Protein AF-C0D910-F1 (afdb_monomer)

Sequence (159 aa):
MYIKSFRQLIEENDRCLMVPCVYDCASARAVEIVGFESMMLSGGELSMAMNGIIEHDTSNFAECEWMAGRIARSSNIPLAVDIGDGWAKSPIAIYRECKRLAAIGVTAIQMEDASSYGILPEGAVLREGEGGGGCAQGYGLYLNCADQRGCGDHDGPVL

Nearest PDB structures (foldseek):
  3b8i-assembly1_C  TM=9.208E-01  e=2.967E-07  Pseudomonas aeruginosa PAO1
  6t4v-assembly1_C  TM=9.260E-01  e=1.033E-06  Pseudomonas aeruginosa PAO1
  1xg3-assembly1_B  TM=9.304E-01  e=1.343E-06  Escherichia coli
  1o5q-assembly1_B  TM=9.308E-01  e=1.992E-06  Salmonella enterica subsp. enterica serovar Typhimurium
  1oqf-assembly1_A  TM=9.346E-01  e=2.271E-06  Escherichia coli

Structure (mmCIF, N/CA/C/O backbone):
data_AF-C0D910-F1
#
_entry.id   AF-C0D910-F1
#
loop_
_atom_site.group_PDB
_atom_site.id
_atom_site.type_symbol
_atom_site.label_atom_id
_atom_site.label_alt_id
_atom_site.label_comp_id
_atom_site.label_asym_id
_atom_site.label_entity_id
_atom_site.label_seq_id
_atom_site.pdbx_PDB_ins_code
_atom_site.Cartn_x
_atom_site.Cartn_y
_atom_site.Cartn_z
_atom_site.occupancy
_atom_site.B_iso_or_equiv
_atom_site.auth_seq_id
_atom_site.auth_comp_id
_atom_site.auth_asym_id
_atom_site.auth_atom_id
_atom_site.pdbx_PDB_model_num
ATOM 1 N N . MET A 1 1 ? -14.802 12.988 5.550 1.00 55.03 1 MET A N 1
ATOM 2 C CA . MET A 1 1 ? -14.814 11.697 6.268 1.00 55.03 1 MET A CA 1
ATOM 3 C C . MET A 1 1 ? -13.383 11.426 6.695 1.00 55.03 1 MET A C 1
ATOM 5 O O . MET A 1 1 ? -12.496 11.650 5.883 1.00 55.03 1 MET A O 1
ATOM 9 N N . TYR A 1 2 ? -13.156 11.103 7.967 1.00 71.00 2 TYR A N 1
ATOM 10 C CA . TYR A 1 2 ? -11.815 10.916 8.524 1.00 71.00 2 TYR A CA 1
ATOM 11 C C . TYR A 1 2 ? -11.384 9.461 8.325 1.00 71.00 2 TYR A C 1
ATOM 13 O O . TYR A 1 2 ? -12.057 8.564 8.828 1.00 71.00 2 TYR A O 1
ATOM 21 N N . ILE A 1 3 ? -10.309 9.237 7.569 1.00 80.44 3 ILE A N 1
ATOM 22 C CA . ILE A 1 3 ? -9.695 7.914 7.412 1.00 80.44 3 ILE A CA 1
ATOM 23 C C . ILE A 1 3 ? -8.632 7.797 8.505 1.00 80.44 3 ILE A C 1
ATOM 25 O O . ILE A 1 3 ? -7.762 8.663 8.603 1.00 80.44 3 ILE A O 1
ATOM 29 N N . LYS A 1 4 ? -8.720 6.757 9.342 1.00 84.44 4 LYS A N 1
ATOM 30 C CA . LYS A 1 4 ? -7.699 6.484 10.364 1.00 84.44 4 LYS A CA 1
ATOM 31 C C . LYS A 1 4 ? -6.354 6.183 9.697 1.00 84.44 4 LYS A C 1
ATOM 33 O O . LYS A 1 4 ? -6.303 5.670 8.591 1.00 84.44 4 LYS A O 1
ATOM 38 N N . SER A 1 5 ? -5.246 6.468 10.358 1.00 85.69 5 SER A N 1
ATOM 39 C CA . SER A 1 5 ? -3.939 5.972 9.902 1.00 85.69 5 SER A CA 1
ATOM 40 C C . SER A 1 5 ? -3.720 4.516 10.329 1.00 85.69 5 SER A C 1
ATOM 42 O O . SER A 1 5 ? -4.302 4.066 11.316 1.00 85.69 5 SER A O 1
ATOM 44 N N . PHE A 1 6 ? -2.825 3.792 9.646 1.00 86.31 6 PHE A N 1
ATOM 45 C CA . PHE A 1 6 ? -2.380 2.467 10.107 1.00 86.31 6 PHE A CA 1
ATOM 46 C C . PHE A 1 6 ? -1.787 2.524 11.518 1.00 86.31 6 PHE A C 1
ATOM 48 O O . PHE A 1 6 ? -2.070 1.650 12.328 1.00 86.31 6 PHE A O 1
ATOM 55 N N . ARG A 1 7 ? -1.031 3.583 11.844 1.00 85.69 7 ARG A N 1
ATOM 56 C CA . ARG A 1 7 ? -0.510 3.818 13.200 1.00 85.69 7 ARG A CA 1
ATOM 57 C C . ARG A 1 7 ? -1.626 3.824 14.243 1.00 85.69 7 ARG A C 1
ATOM 59 O O . ARG A 1 7 ? -1.531 3.097 15.220 1.00 85.69 7 ARG A O 1
ATOM 66 N N . GLN A 1 8 ? -2.688 4.595 14.010 1.00 87.06 8 GLN A N 1
ATOM 67 C CA . GLN A 1 8 ? -3.836 4.635 14.920 1.00 87.06 8 GLN A CA 1
ATOM 68 C C . GLN A 1 8 ? -4.520 3.277 15.029 1.00 87.06 8 GLN A C 1
ATOM 70 O O . GLN A 1 8 ? -4.847 2.857 16.129 1.00 87.06 8 GLN A O 1
ATOM 75 N N . LEU A 1 9 ? -4.700 2.566 13.912 1.00 88.62 9 LEU A N 1
ATOM 76 C CA . LEU A 1 9 ? -5.271 1.220 13.950 1.00 88.62 9 LEU A CA 1
ATOM 77 C C . LEU A 1 9 ? -4.422 0.264 14.794 1.00 88.62 9 LEU A C 1
ATOM 79 O O . LEU A 1 9 ? -4.986 -0.521 15.543 1.00 88.62 9 LEU A O 1
ATOM 83 N N . ILE A 1 10 ? -3.094 0.338 14.701 1.00 88.06 10 ILE A N 1
ATOM 84 C CA . ILE A 1 10 ? -2.179 -0.494 15.492 1.00 88.06 10 ILE A CA 1
ATOM 85 C C . ILE A 1 10 ? -2.220 -0.104 16.975 1.00 88.06 10 ILE A C 1
ATOM 87 O O . ILE A 1 10 ? -2.254 -0.977 17.830 1.00 88.06 10 ILE A O 1
ATOM 91 N N . GLU A 1 11 ? -2.227 1.192 17.287 1.00 89.25 11 GLU A N 1
ATOM 92 C CA . GLU A 1 11 ? -2.235 1.694 18.667 1.00 89.25 11 GLU A CA 1
ATOM 93 C C . GLU A 1 11 ? -3.577 1.455 19.383 1.00 89.25 11 GLU A C 1
ATOM 95 O O . GLU A 1 11 ? -3.597 1.255 20.594 1.00 89.25 11 GLU A O 1
ATOM 100 N N . GLU A 1 12 ? -4.697 1.470 18.655 1.00 90.31 12 GLU A N 1
ATOM 101 C CA . GLU A 1 12 ? -6.046 1.260 19.202 1.00 90.31 12 GLU A CA 1
ATOM 102 C C . GLU A 1 12 ? -6.446 -0.222 19.310 1.00 90.31 12 GLU A C 1
ATOM 104 O O . GLU A 1 12 ? -7.443 -0.536 19.963 1.00 90.31 12 GLU A O 1
ATOM 109 N N . ASN A 1 13 ? -5.717 -1.132 18.655 1.00 84.94 13 ASN A N 1
ATOM 110 C CA . ASN A 1 13 ? -6.022 -2.561 18.661 1.00 84.94 13 ASN A CA 1
ATOM 111 C C . ASN A 1 13 ? -5.020 -3.352 19.509 1.00 84.94 13 ASN A C 1
ATOM 113 O O . ASN A 1 13 ? -3.842 -3.448 19.186 1.00 84.94 13 ASN A O 1
ATOM 117 N N . ASP A 1 14 ? -5.532 -4.088 20.496 1.00 87.88 14 ASP A N 1
ATOM 118 C CA . ASP A 1 14 ? -4.740 -5.026 21.312 1.00 87.88 14 ASP A CA 1
ATOM 119 C C . ASP A 1 14 ? -4.468 -6.370 20.598 1.00 87.88 14 ASP A C 1
ATOM 121 O O . ASP A 1 14 ? -3.984 -7.337 21.192 1.00 87.88 14 ASP A O 1
ATOM 125 N N . ARG A 1 15 ? -4.844 -6.469 19.318 1.00 88.31 15 ARG A N 1
ATOM 126 C CA . ARG A 1 15 ? -4.804 -7.684 18.496 1.00 88.31 15 ARG A CA 1
ATOM 127 C C . ARG A 1 15 ? -4.109 -7.417 17.168 1.00 88.31 15 ARG A C 1
ATOM 129 O O . ARG A 1 15 ? -4.013 -6.278 16.725 1.00 88.31 15 ARG A O 1
ATOM 136 N N . CYS A 1 16 ? -3.697 -8.491 16.498 1.00 87.06 16 CYS A N 1
ATOM 137 C CA . CYS A 1 16 ? -3.169 -8.403 15.140 1.00 87.06 16 CYS A CA 1
ATOM 138 C C . CYS A 1 16 ? -4.189 -7.728 14.205 1.00 87.06 16 CYS A C 1
ATOM 140 O O . CYS A 1 16 ? -5.353 -8.142 14.146 1.00 87.06 16 CYS A O 1
ATOM 142 N N . LEU A 1 17 ? -3.744 -6.697 13.482 1.00 88.81 17 LEU A N 1
ATOM 143 C CA . LEU A 1 17 ? -4.538 -6.021 12.464 1.00 88.81 17 LEU A CA 1
ATOM 144 C C . LEU A 1 17 ? -4.536 -6.868 11.189 1.00 88.81 17 LEU A C 1
ATOM 146 O O . LEU A 1 17 ? -3.487 -7.135 10.607 1.00 88.81 17 LEU A O 1
ATOM 150 N N . MET A 1 18 ? -5.722 -7.274 10.745 1.00 92.69 18 MET A N 1
ATOM 151 C CA . MET A 1 18 ? -5.877 -8.019 9.497 1.00 92.69 18 MET A CA 1
ATOM 152 C C . MET A 1 18 ? -5.956 -7.039 8.327 1.00 92.69 18 MET A C 1
ATOM 154 O O . MET A 1 18 ? -6.807 -6.146 8.326 1.00 92.69 18 MET A O 1
ATOM 158 N N . VAL A 1 19 ? -5.094 -7.238 7.329 1.00 94.00 19 VAL A N 1
ATOM 159 C CA . VAL A 1 19 ? -4.969 -6.375 6.147 1.00 94.00 19 VAL A CA 1
ATOM 160 C C . VAL A 1 19 ? -5.134 -7.235 4.886 1.00 94.00 19 VAL A C 1
ATOM 162 O O . VAL A 1 19 ? -4.149 -7.766 4.376 1.00 94.00 19 VAL A O 1
ATOM 165 N N . PRO A 1 20 ? -6.366 -7.466 4.400 1.00 96.25 20 PRO A N 1
ATOM 166 C CA . PRO A 1 20 ? -6.584 -8.288 3.214 1.00 96.25 20 PRO A CA 1
ATOM 167 C C . PRO A 1 20 ? -5.979 -7.658 1.956 1.00 96.25 20 PRO A C 1
ATOM 169 O O . PRO A 1 20 ? -6.065 -6.439 1.765 1.00 96.25 20 PRO A O 1
ATOM 172 N N . CYS A 1 21 ? -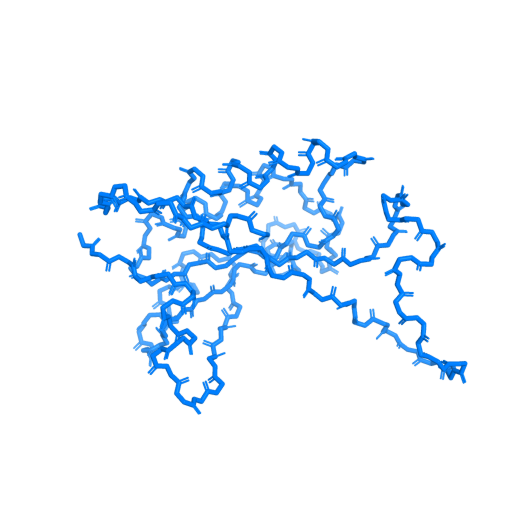5.425 -8.506 1.089 1.00 95.56 21 CYS A N 1
ATOM 173 C CA . CYS A 1 21 ? -4.960 -8.106 -0.233 1.00 95.56 21 CYS A CA 1
ATOM 174 C C . CYS A 1 21 ? -6.139 -7.820 -1.175 1.00 95.56 21 CYS A C 1
ATOM 176 O O . CYS A 1 21 ? -7.166 -8.505 -1.145 1.00 95.56 21 CYS A O 1
ATOM 178 N N . VAL A 1 22 ? -5.990 -6.771 -1.978 1.00 97.25 22 VAL A N 1
ATOM 179 C CA . VAL A 1 22 ? -6.927 -6.331 -3.012 1.00 97.25 22 VAL A CA 1
ATOM 180 C C . VAL A 1 22 ? -6.150 -5.982 -4.278 1.00 97.25 22 VAL A C 1
ATOM 182 O O . VAL A 1 22 ? -4.970 -5.639 -4.217 1.00 97.25 22 VAL A O 1
ATOM 185 N N . TYR A 1 23 ? -6.824 -6.003 -5.424 1.00 94.81 23 TYR A N 1
ATOM 186 C CA . TYR A 1 23 ? -6.214 -5.710 -6.729 1.00 94.81 23 TYR A CA 1
ATOM 187 C C . TYR A 1 23 ? -7.029 -4.728 -7.580 1.00 94.81 23 TYR A C 1
ATOM 189 O O . TYR A 1 23 ? -6.556 -4.264 -8.615 1.00 94.81 23 TYR A O 1
ATOM 197 N N . ASP A 1 24 ? -8.246 -4.379 -7.156 1.00 96.56 24 ASP A N 1
ATOM 198 C CA . ASP A 1 24 ? -9.117 -3.416 -7.829 1.00 96.56 24 ASP A CA 1
ATOM 199 C C . ASP A 1 24 ? -10.145 -2.779 -6.868 1.00 96.56 24 ASP A C 1
ATOM 201 O O . ASP A 1 24 ? -10.213 -3.081 -5.675 1.00 96.56 24 ASP A O 1
ATOM 205 N N . CYS A 1 25 ? -10.989 -1.879 -7.381 1.00 97.75 25 CYS A N 1
ATOM 206 C CA . CYS A 1 25 ? -12.047 -1.257 -6.578 1.00 97.75 25 CYS A CA 1
ATOM 207 C C . CYS A 1 25 ? -13.136 -2.248 -6.123 1.00 97.75 25 CYS A C 1
ATOM 209 O O . CYS A 1 25 ? -13.803 -1.990 -5.121 1.00 97.75 25 CYS A O 1
ATOM 211 N N . ALA A 1 26 ? -13.363 -3.347 -6.850 1.00 97.56 26 ALA A N 1
ATOM 212 C CA . ALA A 1 26 ? -14.406 -4.314 -6.512 1.00 97.56 26 ALA A CA 1
ATOM 213 C C . ALA A 1 26 ? -13.994 -5.180 -5.312 1.00 97.56 26 ALA A C 1
ATOM 215 O O . ALA A 1 26 ? -14.763 -5.324 -4.361 1.00 97.56 26 ALA A O 1
ATOM 216 N N . SER A 1 27 ? -12.763 -5.687 -5.324 1.00 97.62 27 SER A N 1
ATOM 217 C CA . SER A 1 27 ? -12.126 -6.385 -4.204 1.00 97.62 27 SER A CA 1
ATOM 218 C C . SER A 1 27 ? -11.993 -5.471 -2.983 1.00 97.62 27 SER A C 1
ATOM 220 O O . SER A 1 27 ? -12.399 -5.865 -1.890 1.00 97.62 27 SER A O 1
ATOM 222 N N . ALA A 1 28 ? -11.580 -4.211 -3.166 1.00 97.81 28 ALA A N 1
ATOM 223 C CA . ALA A 1 28 ? -11.595 -3.206 -2.097 1.00 97.81 28 ALA A CA 1
ATOM 224 C C . ALA A 1 28 ? -12.986 -3.037 -1.469 1.00 97.81 28 ALA A C 1
ATOM 226 O O . ALA A 1 28 ? -13.134 -3.029 -0.245 1.00 97.81 28 ALA A O 1
ATOM 227 N N . ARG A 1 29 ? -14.032 -2.968 -2.299 1.00 97.81 29 ARG A N 1
ATOM 228 C CA . ARG A 1 29 ? -15.407 -2.861 -1.809 1.00 97.81 29 ARG A CA 1
ATOM 229 C C . ARG A 1 29 ? -15.856 -4.113 -1.056 1.00 97.81 29 ARG A C 1
ATOM 231 O O . ARG A 1 29 ? -16.581 -3.997 -0.071 1.00 97.81 29 ARG A O 1
ATOM 238 N N . ALA A 1 30 ? -15.440 -5.298 -1.497 1.00 97.88 30 ALA A N 1
ATOM 239 C CA . ALA A 1 30 ? -15.728 -6.541 -0.791 1.00 97.88 30 ALA A CA 1
ATOM 240 C C . ALA A 1 30 ? -15.107 -6.540 0.616 1.00 97.88 30 ALA A C 1
ATOM 242 O O . ALA A 1 30 ? -15.789 -6.889 1.579 1.00 97.88 30 ALA A O 1
ATOM 243 N N . VAL A 1 31 ? -13.864 -6.068 0.751 1.00 97.81 31 VAL A N 1
ATOM 244 C CA . VAL A 1 31 ? -13.173 -5.927 2.043 1.00 97.81 31 VAL A CA 1
ATOM 245 C C . VAL A 1 31 ? -13.925 -4.982 2.988 1.00 97.81 31 VAL A C 1
ATOM 247 O O . VAL A 1 31 ? -14.158 -5.333 4.146 1.00 97.81 31 VAL A O 1
ATOM 250 N N . GLU A 1 32 ? -14.393 -3.832 2.491 1.00 96.44 32 GLU A N 1
ATOM 251 C CA . GLU A 1 32 ? -15.229 -2.918 3.285 1.00 96.44 32 GLU A CA 1
ATOM 252 C C . GLU A 1 32 ? -16.548 -3.569 3.736 1.00 96.44 32 GLU A C 1
ATOM 254 O O . GLU A 1 32 ? -16.963 -3.393 4.879 1.00 96.44 32 GLU A O 1
ATOM 259 N N . ILE A 1 33 ? -17.220 -4.324 2.856 1.00 97.25 33 ILE A N 1
ATOM 260 C CA . ILE A 1 33 ? -18.504 -4.981 3.163 1.00 97.25 33 ILE A CA 1
ATOM 261 C C . ILE A 1 33 ? -18.345 -6.037 4.261 1.00 97.25 33 ILE A C 1
ATOM 263 O O . ILE A 1 33 ? -19.228 -6.177 5.106 1.00 97.25 33 ILE A O 1
ATOM 267 N N . VAL A 1 34 ? -17.229 -6.769 4.259 1.00 97.25 34 VAL A N 1
ATOM 268 C CA . VAL A 1 34 ? -16.919 -7.756 5.305 1.00 97.25 34 VAL A CA 1
ATOM 269 C C . VAL A 1 34 ? -16.608 -7.078 6.648 1.00 97.25 34 VAL A C 1
ATOM 271 O O . VAL A 1 34 ? -16.754 -7.705 7.695 1.00 97.25 34 VAL A O 1
ATOM 274 N N . GLY A 1 35 ? -16.257 -5.789 6.638 1.00 95.62 35 GLY A N 1
ATOM 275 C CA . GLY A 1 35 ? -16.013 -4.998 7.844 1.00 95.62 35 GLY A CA 1
ATOM 276 C C . GLY A 1 35 ? -14.558 -5.008 8.306 1.00 95.62 35 GLY A C 1
ATOM 277 O O . GLY A 1 35 ? -14.299 -4.821 9.493 1.00 95.62 35 GLY A O 1
ATOM 278 N N . PHE A 1 36 ? -13.607 -5.236 7.397 1.00 95.69 36 PHE A N 1
ATOM 279 C CA . PHE A 1 36 ? -12.193 -5.041 7.709 1.00 95.69 36 PHE A CA 1
ATOM 280 C C . PHE A 1 36 ? -11.869 -3.558 7.901 1.00 95.69 36 PHE A C 1
ATOM 282 O O . PHE A 1 36 ? -12.474 -2.677 7.292 1.00 95.69 36 PHE A O 1
ATOM 289 N N . GLU A 1 37 ? -10.878 -3.292 8.747 1.00 94.44 37 GLU A N 1
ATOM 290 C CA . GLU A 1 37 ? -10.495 -1.934 9.139 1.00 94.44 37 GLU A CA 1
ATOM 291 C C . GLU A 1 37 ? -9.411 -1.337 8.239 1.00 94.44 37 GLU A C 1
ATOM 293 O O . GLU A 1 37 ? -9.159 -0.140 8.317 1.00 94.44 37 GLU A O 1
ATOM 298 N N . SER A 1 38 ? -8.771 -2.152 7.396 1.00 94.44 38 SER A N 1
ATOM 299 C CA . SER A 1 38 ? -7.725 -1.745 6.453 1.00 94.44 38 SER A CA 1
ATOM 300 C C . SER A 1 38 ? -7.598 -2.744 5.300 1.00 94.44 38 SER A C 1
ATOM 302 O O . SER A 1 38 ? -8.178 -3.829 5.356 1.00 94.44 38 SER A O 1
ATOM 304 N N . MET A 1 39 ? -6.854 -2.378 4.256 1.00 96.88 39 MET A N 1
ATOM 305 C CA . MET A 1 39 ? -6.580 -3.230 3.094 1.00 96.88 39 MET A CA 1
ATOM 306 C C . MET A 1 39 ? -5.192 -2.947 2.511 1.00 96.88 39 MET A C 1
ATOM 308 O O . MET A 1 39 ? -4.603 -1.901 2.791 1.00 96.88 39 MET A O 1
ATOM 312 N N . MET A 1 40 ? -4.692 -3.845 1.663 1.00 96.06 40 MET A N 1
ATOM 313 C CA . MET A 1 40 ? -3.421 -3.682 0.956 1.00 96.06 40 MET A CA 1
ATOM 314 C C . MET A 1 40 ? -3.587 -3.963 -0.534 1.00 96.06 40 MET A C 1
ATOM 316 O O . MET A 1 40 ? -4.117 -5.003 -0.903 1.00 96.06 40 MET A O 1
ATOM 320 N N . LEU A 1 41 ? -3.113 -3.067 -1.398 1.00 96.00 41 LEU A N 1
ATOM 321 C CA . LEU A 1 41 ? -2.954 -3.374 -2.818 1.00 96.00 41 LEU A CA 1
ATOM 322 C C . LEU A 1 41 ? -1.783 -4.349 -2.979 1.00 96.00 41 LEU A C 1
ATOM 324 O O . LEU A 1 41 ? -0.665 -3.986 -2.622 1.00 96.00 41 LEU A O 1
ATOM 328 N N . SER A 1 42 ? -2.038 -5.548 -3.504 1.00 92.75 42 SER A N 1
ATOM 329 C CA . SER A 1 42 ? -0.999 -6.558 -3.756 1.00 92.75 42 SER A CA 1
ATOM 330 C C . SER A 1 42 ? -0.328 -6.346 -5.112 1.00 92.75 42 SER A C 1
ATOM 332 O O . SER A 1 42 ? -1.020 -6.234 -6.126 1.00 92.75 42 SER A O 1
ATOM 334 N N . GLY A 1 43 ? 1.010 -6.366 -5.155 1.00 86.88 43 GLY A N 1
ATOM 335 C CA . GLY A 1 43 ? 1.765 -6.269 -6.409 1.00 86.88 43 GLY A CA 1
ATOM 336 C C . GLY A 1 43 ? 1.546 -7.481 -7.323 1.00 86.88 43 GLY A C 1
ATOM 337 O O . GLY A 1 43 ? 1.289 -7.334 -8.521 1.00 86.88 43 GLY A O 1
ATOM 338 N N . GLY A 1 44 ? 1.560 -8.689 -6.751 1.00 86.06 44 GLY A N 1
ATOM 339 C CA . GLY A 1 44 ? 1.334 -9.936 -7.491 1.00 86.06 44 GLY A CA 1
ATOM 340 C C . GLY A 1 44 ? -0.087 -10.067 -8.050 1.00 86.06 44 GLY A C 1
ATOM 341 O O . GLY A 1 44 ? -0.262 -10.414 -9.220 1.00 86.06 44 GLY A O 1
ATOM 342 N N . GLU A 1 45 ? -1.113 -9.752 -7.253 1.00 91.12 45 GLU A N 1
ATOM 343 C CA . GLU A 1 45 ? -2.505 -9.793 -7.726 1.00 91.12 45 GLU A CA 1
ATOM 344 C C . GLU A 1 45 ? -2.795 -8.684 -8.743 1.00 91.12 45 GLU A C 1
ATOM 346 O O . GLU A 1 45 ? -3.524 -8.921 -9.707 1.00 91.12 45 GLU A O 1
ATOM 351 N N . LEU A 1 46 ? -2.196 -7.498 -8.573 1.00 90.81 46 LEU A N 1
ATOM 352 C CA . LEU A 1 46 ? -2.267 -6.422 -9.560 1.00 90.81 46 LEU A CA 1
ATOM 353 C C . LEU A 1 46 ? -1.682 -6.873 -10.901 1.00 90.81 46 LEU A C 1
ATOM 355 O O . LEU A 1 46 ? -2.329 -6.686 -11.932 1.00 90.81 46 LEU A O 1
ATOM 359 N N . SER A 1 47 ? -0.503 -7.503 -10.890 1.00 88.38 47 SER A N 1
ATOM 360 C CA . SER A 1 47 ? 0.112 -8.038 -12.108 1.00 88.38 47 SER A CA 1
ATOM 361 C C . SER A 1 47 ? -0.781 -9.082 -12.776 1.00 88.38 47 SER A C 1
ATOM 363 O O . SER A 1 47 ? -1.044 -9.021 -13.979 1.00 88.38 47 SER A O 1
ATOM 365 N N . MET A 1 48 ? -1.360 -9.986 -11.987 1.00 89.56 48 MET A N 1
ATOM 366 C CA . MET A 1 48 ? -2.272 -10.996 -12.510 1.00 89.56 48 MET A CA 1
ATOM 367 C C . MET A 1 48 ? -3.530 -10.365 -13.121 1.00 89.56 48 MET A C 1
ATOM 369 O O . MET A 1 48 ? -3.961 -10.776 -14.198 1.00 89.56 48 MET A O 1
ATOM 373 N N . ALA A 1 49 ? -4.103 -9.351 -12.472 1.00 90.69 49 ALA A N 1
ATOM 374 C CA . ALA A 1 49 ? -5.309 -8.672 -12.934 1.00 90.69 49 ALA A CA 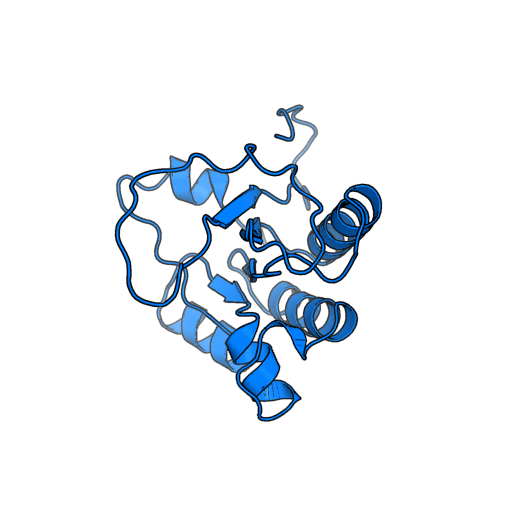1
ATOM 375 C C . ALA A 1 49 ? -5.076 -7.816 -14.191 1.00 90.69 49 ALA A C 1
ATOM 377 O O . ALA A 1 49 ? -5.945 -7.758 -15.061 1.00 90.69 49 ALA A O 1
ATOM 378 N N . MET A 1 50 ? -3.922 -7.153 -14.291 1.00 89.62 50 MET A N 1
ATOM 379 C CA . MET A 1 50 ? -3.601 -6.233 -15.388 1.00 89.62 50 MET A CA 1
ATOM 380 C C . MET A 1 50 ? -2.967 -6.945 -16.587 1.00 89.62 50 MET A C 1
ATOM 382 O O . MET A 1 50 ? -3.302 -6.641 -17.732 1.00 89.62 50 MET A O 1
ATOM 386 N N . ASN A 1 51 ? -2.078 -7.903 -16.322 1.00 87.56 51 ASN A N 1
ATOM 387 C CA . ASN A 1 51 ? -1.171 -8.490 -17.308 1.00 87.56 51 ASN A CA 1
ATOM 388 C C . ASN A 1 51 ? -1.370 -10.005 -17.496 1.00 87.56 51 ASN A C 1
ATOM 390 O O . ASN A 1 51 ? -0.804 -10.587 -18.420 1.00 87.56 51 ASN A O 1
ATOM 394 N N . GLY A 1 52 ? -2.182 -10.657 -16.655 1.00 87.56 52 GLY A N 1
ATOM 395 C CA . GLY A 1 52 ? -2.452 -12.097 -16.746 1.00 87.56 52 GLY A CA 1
ATOM 396 C C . GLY A 1 52 ? -1.289 -12.985 -16.293 1.00 87.56 5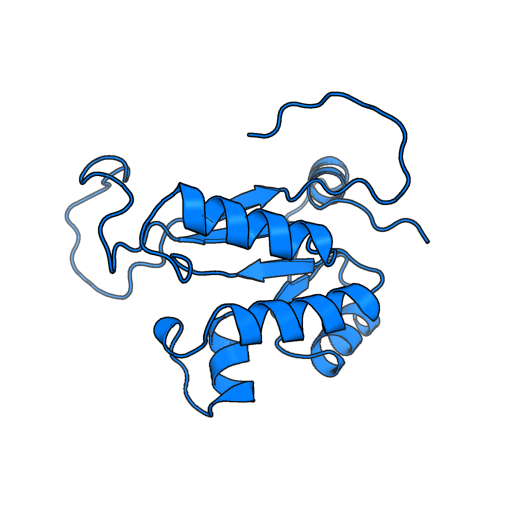2 GLY A C 1
ATOM 397 O O . GLY A 1 52 ? -1.273 -14.173 -16.612 1.00 87.56 52 GLY A O 1
ATOM 398 N N . ILE A 1 53 ? -0.318 -12.420 -15.574 1.00 83.88 53 ILE A N 1
ATOM 399 C CA . ILE A 1 53 ? 0.897 -13.096 -15.109 1.00 83.88 53 ILE A CA 1
ATOM 400 C C . ILE A 1 53 ? 1.107 -12.825 -13.621 1.00 83.88 53 ILE A C 1
ATOM 402 O O . ILE A 1 53 ? 0.815 -11.739 -13.136 1.00 83.88 53 ILE A O 1
ATOM 406 N N . ILE A 1 54 ? 1.584 -13.825 -12.885 1.00 72.44 54 ILE A N 1
ATOM 407 C CA . ILE A 1 54 ? 1.856 -13.702 -11.448 1.00 72.44 54 ILE A CA 1
ATOM 408 C C . ILE A 1 54 ? 3.352 -13.454 -11.299 1.00 72.44 54 ILE A C 1
ATOM 410 O O . ILE A 1 54 ? 4.110 -14.383 -11.058 1.00 72.44 54 ILE A O 1
ATOM 414 N N . GLU A 1 55 ? 3.776 -12.213 -11.523 1.00 65.75 55 GLU A N 1
ATOM 415 C CA . GLU A 1 55 ? 5.176 -11.802 -11.386 1.00 65.75 55 GLU A CA 1
ATOM 416 C C . GLU A 1 55 ? 5.228 -10.349 -10.903 1.00 65.75 55 GLU A C 1
ATOM 418 O O . GLU A 1 55 ? 4.682 -9.459 -11.564 1.00 65.75 55 GLU A O 1
ATOM 423 N N . HIS A 1 56 ? 5.870 -10.105 -9.758 1.00 58.28 56 HIS A N 1
ATOM 424 C CA . HIS A 1 56 ? 5.963 -8.777 -9.133 1.00 58.28 56 HIS A CA 1
ATOM 425 C C . HIS A 1 56 ? 6.670 -7.763 -10.058 1.00 58.28 56 HIS A C 1
ATOM 427 O O . HIS A 1 56 ? 6.143 -6.684 -10.329 1.00 58.28 56 HIS A O 1
ATOM 433 N N . ASP A 1 57 ? 7.740 -8.205 -10.721 1.00 61.75 57 ASP A N 1
ATOM 434 C CA . ASP A 1 57 ? 8.609 -7.398 -11.596 1.00 61.75 57 ASP A CA 1
ATOM 435 C C . ASP A 1 57 ? 7.995 -6.998 -12.949 1.00 61.75 57 ASP A C 1
ATOM 437 O O . ASP A 1 57 ? 8.638 -6.337 -13.770 1.00 61.75 57 ASP A O 1
ATOM 441 N N . THR A 1 58 ? 6.774 -7.443 -13.244 1.00 66.31 58 THR A N 1
ATOM 442 C CA . THR A 1 58 ? 6.169 -7.234 -14.571 1.00 66.31 58 THR A CA 1
ATOM 443 C C . THR A 1 58 ? 5.202 -6.063 -14.624 1.00 66.31 58 THR A C 1
ATOM 445 O O . THR A 1 58 ? 4.987 -5.509 -15.704 1.00 66.31 58 THR A O 1
ATOM 448 N N . SER A 1 59 ? 4.668 -5.645 -13.476 1.00 75.94 59 SER A N 1
ATOM 449 C CA . SER A 1 59 ? 3.930 -4.386 -13.381 1.00 75.94 59 SER A CA 1
ATOM 450 C C . SER A 1 59 ? 4.906 -3.215 -13.320 1.00 75.94 59 SER A C 1
ATOM 452 O O . SER A 1 59 ? 6.024 -3.360 -12.833 1.00 75.94 59 SER A O 1
ATOM 454 N N . ASN A 1 60 ? 4.495 -2.031 -13.771 1.00 86.88 60 ASN A N 1
ATOM 455 C CA . ASN A 1 60 ? 5.275 -0.801 -13.607 1.00 86.88 60 ASN A CA 1
ATOM 456 C C . ASN A 1 60 ? 4.657 0.147 -12.564 1.00 86.88 60 ASN A C 1
ATOM 458 O O . ASN A 1 60 ? 3.465 0.075 -12.256 1.00 86.88 60 ASN A O 1
ATOM 462 N N . PHE A 1 61 ? 5.451 1.104 -12.067 1.00 91.50 61 PHE A N 1
ATOM 463 C CA . PHE A 1 61 ? 4.993 2.074 -11.065 1.00 91.50 61 PHE A CA 1
ATOM 464 C C . PHE A 1 61 ? 3.713 2.818 -11.475 1.00 91.50 61 PHE A C 1
ATOM 466 O O . PHE A 1 61 ? 2.877 3.110 -10.625 1.00 91.50 61 PHE A O 1
ATOM 473 N N . ALA A 1 62 ? 3.531 3.141 -12.761 1.00 92.75 62 ALA A N 1
ATOM 474 C CA . ALA A 1 62 ? 2.353 3.881 -13.206 1.00 92.75 62 ALA A CA 1
ATOM 475 C C . ALA A 1 62 ? 1.068 3.044 -13.110 1.00 92.75 62 ALA A C 1
ATOM 477 O O . ALA A 1 62 ? 0.014 3.601 -12.816 1.00 92.75 62 ALA A O 1
ATOM 478 N N . GLU A 1 63 ? 1.140 1.727 -13.307 1.00 93.12 63 GLU A N 1
ATOM 479 C CA . GLU A 1 63 ? 0.003 0.816 -13.114 1.00 93.12 63 GLU A CA 1
ATOM 480 C C . GLU A 1 63 ? -0.389 0.738 -11.639 1.00 93.12 63 GLU A C 1
ATOM 482 O O . GLU A 1 63 ? -1.567 0.890 -11.300 1.00 93.12 63 GLU A O 1
ATOM 487 N N . CYS A 1 64 ? 0.607 0.598 -10.761 1.00 94.06 64 CYS A N 1
ATOM 488 C CA . CYS A 1 64 ? 0.408 0.628 -9.317 1.00 94.06 64 CYS A CA 1
ATOM 489 C C . CYS A 1 64 ? -0.186 1.966 -8.858 1.00 94.06 64 CYS A C 1
ATOM 491 O O . CYS A 1 64 ? -1.234 1.991 -8.214 1.00 94.06 64 CYS A O 1
ATOM 493 N N . GLU A 1 65 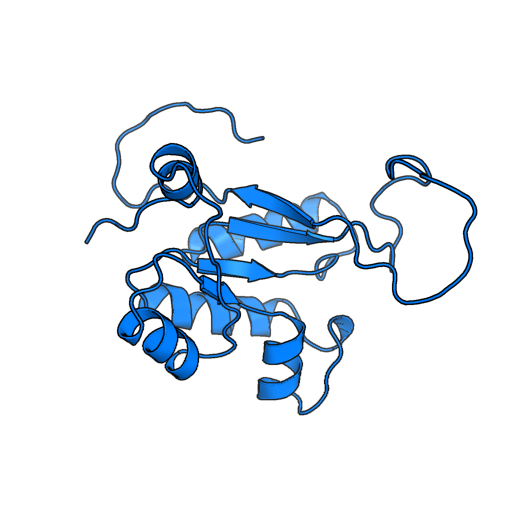? 0.420 3.093 -9.242 1.00 95.88 65 GLU A N 1
ATOM 494 C CA . GLU A 1 65 ? -0.065 4.437 -8.909 1.00 95.88 65 GLU A CA 1
ATOM 495 C C . GLU A 1 65 ? -1.505 4.652 -9.397 1.00 95.88 65 GLU A C 1
ATOM 497 O O . GLU A 1 65 ? -2.353 5.201 -8.685 1.00 95.88 65 GLU A O 1
ATOM 502 N N . TRP A 1 66 ? -1.806 4.190 -10.610 1.00 96.25 66 TRP A N 1
ATOM 503 C CA . TRP A 1 66 ? -3.131 4.319 -11.194 1.00 96.25 66 TRP A CA 1
ATOM 504 C C . TRP A 1 66 ? -4.183 3.523 -10.419 1.00 96.25 66 TRP A C 1
ATOM 506 O O . TRP A 1 66 ? -5.251 4.070 -10.110 1.00 96.25 66 TRP A O 1
ATOM 516 N N . MET A 1 67 ? -3.891 2.264 -10.074 1.00 97.19 67 MET A N 1
ATOM 517 C CA . MET A 1 67 ? -4.824 1.414 -9.337 1.00 97.19 67 MET A CA 1
ATOM 518 C C . MET A 1 67 ? -4.976 1.873 -7.885 1.00 97.19 67 MET A C 1
ATOM 520 O O . MET A 1 67 ? -6.100 2.103 -7.428 1.00 97.19 67 MET A O 1
ATOM 524 N N . ALA A 1 68 ? -3.860 2.106 -7.189 1.00 96.88 68 ALA A N 1
ATOM 525 C CA . ALA A 1 68 ? -3.842 2.593 -5.813 1.00 96.88 68 ALA A CA 1
ATOM 526 C C . ALA A 1 68 ? -4.647 3.888 -5.674 1.00 96.88 68 ALA A C 1
ATOM 528 O O . ALA A 1 68 ? -5.488 4.011 -4.786 1.00 96.88 68 ALA A O 1
ATOM 529 N N . GLY A 1 69 ? -4.478 4.830 -6.607 1.00 97.19 69 GLY A N 1
ATOM 530 C CA . GLY A 1 69 ? -5.214 6.090 -6.584 1.00 97.19 69 GLY A CA 1
ATOM 531 C C . GLY A 1 69 ? -6.720 5.914 -6.773 1.00 97.19 69 GLY A C 1
ATOM 532 O O . GLY A 1 69 ? -7.502 6.699 -6.238 1.00 97.19 69 GLY A O 1
ATOM 533 N N . ARG A 1 70 ? -7.163 4.906 -7.534 1.00 97.56 70 ARG A N 1
ATOM 534 C CA . ARG A 1 70 ? -8.594 4.599 -7.677 1.00 97.56 70 ARG A CA 1
ATOM 535 C C . ARG A 1 70 ? -9.160 4.007 -6.397 1.00 97.56 70 ARG A C 1
ATOM 537 O O . ARG A 1 70 ? -10.162 4.527 -5.913 1.00 97.56 70 ARG A O 1
ATOM 544 N N . ILE A 1 71 ? -8.487 3.008 -5.831 1.00 97.69 71 ILE A N 1
ATOM 545 C CA . ILE A 1 71 ? -8.900 2.372 -4.577 1.00 97.69 71 ILE A CA 1
ATOM 546 C C . ILE A 1 71 ? -8.937 3.407 -3.447 1.00 97.69 71 ILE A C 1
ATOM 548 O O . ILE A 1 71 ? -9.963 3.546 -2.786 1.00 97.69 71 ILE A O 1
ATOM 552 N N . ALA A 1 72 ? -7.886 4.216 -3.294 1.00 95.31 72 ALA A N 1
ATOM 553 C CA . ALA A 1 72 ? -7.797 5.257 -2.268 1.00 95.31 72 ALA A CA 1
ATOM 554 C C . ALA A 1 72 ? -8.873 6.351 -2.398 1.00 95.31 72 ALA A C 1
ATOM 556 O O . ALA A 1 72 ? -9.220 6.997 -1.412 1.00 95.31 72 ALA A O 1
ATOM 557 N N . ARG A 1 73 ? -9.407 6.592 -3.605 1.00 94.25 73 ARG A N 1
ATOM 558 C CA . ARG A 1 73 ? -10.522 7.533 -3.820 1.00 94.25 73 ARG A CA 1
ATOM 559 C C . ARG A 1 73 ? -11.898 6.911 -3.592 1.00 94.25 73 ARG A C 1
ATOM 561 O O . ARG A 1 73 ? -12.833 7.656 -3.315 1.00 94.25 73 ARG A O 1
ATOM 568 N N . SER A 1 74 ? -12.041 5.598 -3.760 1.00 94.38 74 SER A N 1
ATOM 569 C CA . SER A 1 74 ? -13.321 4.895 -3.600 1.00 94.38 74 SER A CA 1
ATOM 570 C C . SER A 1 74 ? -13.509 4.240 -2.229 1.00 94.38 74 SER A C 1
ATOM 572 O O . SER A 1 74 ? -14.638 3.899 -1.892 1.00 94.38 74 SER A O 1
ATOM 574 N N . SER A 1 75 ? -12.427 4.044 -1.473 1.00 93.50 75 SER A N 1
ATOM 575 C CA . SER A 1 75 ? -12.410 3.408 -0.152 1.00 93.50 75 SER A CA 1
ATOM 576 C C . SER A 1 75 ? -12.499 4.433 0.977 1.00 93.50 75 SER A C 1
ATOM 578 O O . SER A 1 75 ? -11.997 5.553 0.864 1.00 93.50 75 SER A O 1
ATOM 580 N N . ASN A 1 76 ? -13.095 4.023 2.094 1.00 91.25 76 ASN A N 1
ATOM 581 C CA . ASN A 1 76 ? -13.153 4.792 3.336 1.00 91.25 76 ASN A CA 1
ATOM 582 C C . ASN A 1 76 ? -12.267 4.219 4.449 1.00 91.25 76 ASN A C 1
ATOM 584 O O . ASN A 1 76 ? -12.252 4.764 5.554 1.00 91.25 76 ASN A O 1
ATOM 588 N N . ILE A 1 77 ? -11.548 3.131 4.170 1.00 94.25 77 ILE A N 1
ATOM 589 C CA . ILE A 1 77 ? -10.579 2.523 5.083 1.00 94.25 77 ILE A CA 1
ATOM 590 C C . ILE A 1 77 ? -9.155 2.649 4.519 1.00 94.25 77 ILE A C 1
ATOM 592 O O . ILE A 1 77 ? -8.993 2.838 3.306 1.00 94.25 77 ILE A O 1
ATOM 596 N N . PRO A 1 78 ? -8.121 2.571 5.372 1.00 93.88 78 PRO A N 1
ATOM 597 C CA . PRO A 1 78 ? -6.742 2.856 4.996 1.00 93.88 78 PRO A CA 1
ATOM 598 C C . PRO A 1 78 ? -6.215 1.829 3.997 1.00 93.88 78 PRO A C 1
ATOM 600 O O . PRO A 1 78 ? -6.467 0.628 4.129 1.00 93.88 78 PRO A O 1
ATOM 603 N N . LEU A 1 79 ? -5.471 2.324 3.009 1.00 95.31 79 LEU A N 1
ATOM 604 C CA . LEU A 1 79 ? -4.858 1.525 1.955 1.00 95.31 79 LEU A CA 1
ATOM 605 C C . LEU A 1 79 ? -3.346 1.474 2.173 1.00 95.31 79 LEU A C 1
ATOM 607 O O . LEU A 1 79 ? -2.679 2.515 2.184 1.00 95.31 79 LEU A O 1
ATOM 611 N N . ALA A 1 80 ? -2.822 0.265 2.338 1.00 94.81 80 ALA A N 1
ATOM 612 C CA . ALA A 1 80 ? -1.414 -0.037 2.152 1.00 94.81 80 ALA A CA 1
ATOM 613 C C . ALA A 1 80 ? -1.142 -0.397 0.683 1.00 94.81 80 ALA A C 1
ATOM 615 O O . ALA A 1 80 ? -2.048 -0.831 -0.029 1.00 94.81 80 ALA A O 1
ATOM 616 N N . VAL A 1 81 ? 0.094 -0.240 0.223 1.00 93.88 81 VAL A N 1
ATOM 617 C CA . VAL A 1 81 ? 0.522 -0.694 -1.106 1.00 93.88 81 VAL A CA 1
ATOM 618 C C . VAL A 1 81 ? 1.797 -1.512 -0.968 1.00 93.88 81 VAL A C 1
ATOM 620 O O . VAL A 1 81 ? 2.773 -1.024 -0.404 1.00 93.88 81 VAL A O 1
ATOM 623 N N . ASP A 1 82 ? 1.774 -2.731 -1.492 1.00 90.75 82 ASP A N 1
ATOM 624 C CA . ASP A 1 82 ? 2.959 -3.553 -1.729 1.00 90.75 82 ASP A CA 1
ATOM 625 C C . ASP A 1 82 ? 3.659 -3.051 -2.998 1.00 90.75 82 ASP A C 1
ATOM 627 O O . ASP A 1 82 ? 3.073 -3.033 -4.085 1.00 90.75 82 ASP A O 1
ATOM 631 N N . ILE A 1 83 ? 4.899 -2.591 -2.835 1.00 87.44 83 ILE A N 1
ATOM 632 C CA . ILE A 1 83 ? 5.755 -2.142 -3.937 1.00 87.44 83 ILE A CA 1
ATOM 633 C C . ILE A 1 83 ? 6.943 -3.075 -4.182 1.00 87.44 83 ILE A C 1
ATOM 635 O O . ILE A 1 83 ? 7.771 -2.742 -5.025 1.00 87.44 83 ILE A O 1
ATOM 639 N N . GLY A 1 84 ? 7.051 -4.212 -3.482 1.00 84.62 84 GLY A N 1
ATOM 640 C CA . GLY A 1 84 ? 8.214 -5.109 -3.572 1.00 84.62 84 GLY A CA 1
ATOM 641 C C . GLY A 1 84 ? 9.517 -4.361 -3.323 1.00 84.62 84 GLY A C 1
ATOM 642 O O . GLY A 1 84 ? 9.605 -3.586 -2.374 1.00 84.62 84 GLY A O 1
ATOM 643 N N . ASP A 1 85 ? 10.516 -4.525 -4.189 1.00 78.25 85 ASP A N 1
ATOM 644 C CA . ASP A 1 85 ? 11.776 -3.766 -4.127 1.00 78.25 85 ASP A CA 1
ATOM 645 C C . ASP A 1 85 ? 11.695 -2.355 -4.760 1.00 78.25 85 ASP A C 1
ATOM 647 O O . ASP A 1 85 ? 12.667 -1.590 -4.746 1.00 78.25 85 ASP A O 1
ATOM 651 N N . GLY A 1 86 ? 10.514 -1.970 -5.251 1.00 81.38 86 GLY A N 1
ATOM 652 C CA . GLY A 1 86 ? 10.248 -0.723 -5.963 1.00 81.38 86 GLY A CA 1
ATOM 653 C C . GLY A 1 86 ? 10.618 -0.787 -7.449 1.00 81.38 86 GLY A C 1
ATOM 654 O O . GLY A 1 86 ? 11.254 -1.712 -7.934 1.00 81.38 86 GLY A O 1
ATOM 655 N N . TRP A 1 87 ? 10.259 0.245 -8.218 1.00 85.12 87 TRP A N 1
ATOM 656 C CA . TRP A 1 87 ? 10.502 0.251 -9.675 1.00 85.12 87 TRP A CA 1
ATOM 657 C C . TRP A 1 87 ? 11.764 1.014 -10.082 1.00 85.12 87 TRP A C 1
ATOM 659 O O . TRP A 1 87 ? 12.056 1.177 -11.274 1.00 85.12 87 TRP A O 1
ATOM 669 N N . ALA A 1 88 ? 12.531 1.501 -9.107 1.00 83.44 88 ALA A N 1
ATOM 670 C CA . ALA A 1 88 ? 13.665 2.371 -9.349 1.00 83.44 88 ALA A CA 1
ATOM 671 C C . ALA A 1 88 ? 14.949 1.902 -8.666 1.00 83.44 88 ALA A C 1
ATOM 673 O O . ALA A 1 88 ? 14.958 1.455 -7.532 1.00 83.44 88 ALA A O 1
ATOM 674 N N . LYS A 1 89 ? 16.086 2.129 -9.335 1.00 78.75 89 LYS A N 1
ATOM 675 C CA . LYS A 1 89 ? 17.414 1.644 -8.905 1.00 78.75 89 LYS A CA 1
ATOM 676 C C . LYS A 1 89 ? 18.145 2.538 -7.900 1.00 78.75 89 LYS A C 1
ATOM 678 O O . LYS A 1 89 ? 19.337 2.359 -7.674 1.00 78.75 89 LYS A O 1
ATOM 683 N N . SER A 1 90 ? 17.492 3.569 -7.367 1.00 82.69 90 SER A N 1
ATOM 684 C CA . SER A 1 90 ? 18.145 4.509 -6.450 1.00 82.69 90 SER A CA 1
ATOM 685 C C . SER A 1 90 ? 17.217 4.890 -5.300 1.00 82.69 90 SER A C 1
ATOM 687 O O . SER A 1 90 ? 16.034 5.135 -5.556 1.00 82.69 90 SER A O 1
ATOM 689 N N . PRO A 1 91 ? 17.738 5.051 -4.067 1.00 83.06 91 PRO A N 1
ATOM 690 C CA . PRO A 1 91 ? 16.920 5.418 -2.910 1.00 83.06 91 PRO A CA 1
ATOM 691 C C . PRO A 1 91 ? 16.122 6.709 -3.122 1.00 83.06 91 PRO A C 1
ATOM 693 O O .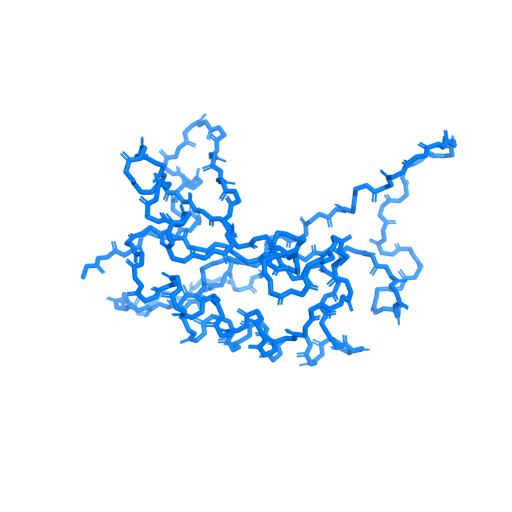 PRO A 1 91 ? 14.982 6.828 -2.690 1.00 83.06 91 PRO A O 1
ATOM 696 N N . ILE A 1 92 ? 16.696 7.680 -3.842 1.00 87.00 92 ILE A N 1
ATOM 697 C CA . ILE A 1 92 ? 16.021 8.951 -4.129 1.00 87.00 92 ILE A CA 1
ATOM 698 C C . ILE A 1 92 ? 14.837 8.790 -5.088 1.00 87.00 92 ILE A C 1
ATOM 700 O O . ILE A 1 92 ? 13.871 9.547 -5.005 1.00 87.00 92 ILE A O 1
ATOM 704 N N . ALA A 1 93 ? 14.904 7.834 -6.013 1.00 87.44 93 ALA A N 1
ATOM 705 C CA . ALA A 1 93 ? 13.812 7.560 -6.935 1.00 87.44 93 ALA A CA 1
ATOM 706 C C . ALA A 1 93 ? 12.692 6.779 -6.236 1.00 87.44 93 ALA A C 1
ATOM 708 O O . ALA A 1 93 ? 11.540 7.186 -6.345 1.00 87.44 93 ALA A O 1
ATOM 709 N N . ILE A 1 94 ? 13.041 5.788 -5.412 1.00 86.69 94 ILE A N 1
ATOM 710 C CA . ILE A 1 94 ? 12.091 5.081 -4.541 1.00 86.69 94 ILE A CA 1
ATOM 711 C C . ILE A 1 94 ? 11.381 6.066 -3.602 1.00 86.69 94 ILE A C 1
ATOM 713 O O . ILE A 1 94 ? 10.160 6.083 -3.505 1.00 86.69 94 ILE A O 1
ATOM 717 N N . TYR A 1 95 ? 12.120 6.990 -2.984 1.00 87.00 95 TYR A N 1
ATOM 718 C CA . TYR A 1 95 ? 11.524 8.051 -2.168 1.00 87.00 95 TYR A CA 1
ATOM 719 C C . TYR A 1 95 ? 10.485 8.885 -2.943 1.00 87.00 95 TYR A C 1
ATOM 721 O O . TYR A 1 95 ? 9.441 9.258 -2.402 1.00 87.00 95 TYR A O 1
ATOM 729 N N . ARG A 1 96 ? 10.738 9.180 -4.226 1.00 90.56 96 ARG A N 1
ATOM 730 C CA . ARG A 1 96 ? 9.781 9.906 -5.079 1.00 90.56 96 ARG A CA 1
ATOM 731 C C . ARG A 1 96 ? 8.544 9.069 -5.393 1.00 90.56 96 ARG A C 1
ATOM 733 O O . ARG A 1 96 ? 7.456 9.637 -5.429 1.00 90.56 96 ARG A O 1
ATOM 740 N N . GLU A 1 97 ? 8.697 7.768 -5.605 1.00 91.62 97 GLU A N 1
ATOM 741 C CA . GLU A 1 97 ? 7.586 6.823 -5.771 1.00 91.62 97 GLU A CA 1
ATOM 742 C C . GLU A 1 97 ? 6.710 6.797 -4.516 1.00 91.62 97 GLU A C 1
ATOM 744 O O . GLU A 1 97 ? 5.509 7.058 -4.604 1.00 91.62 97 GLU A O 1
ATOM 749 N N . CYS A 1 98 ? 7.318 6.647 -3.335 1.00 91.00 98 CYS A N 1
ATOM 750 C CA . CYS A 1 98 ? 6.606 6.698 -2.058 1.00 91.00 98 CYS A CA 1
ATOM 751 C C . CYS A 1 98 ? 5.852 8.019 -1.868 1.00 91.00 98 CYS A C 1
ATOM 753 O O . CYS A 1 98 ? 4.684 8.029 -1.483 1.00 91.00 98 CYS A O 1
ATOM 755 N N . LYS A 1 99 ? 6.484 9.153 -2.199 1.00 91.00 99 LYS A N 1
ATOM 756 C CA . LYS A 1 99 ? 5.846 10.473 -2.099 1.00 91.00 99 LYS A CA 1
ATOM 757 C C . LYS A 1 99 ? 4.631 10.608 -3.021 1.00 91.00 99 LYS A C 1
ATOM 759 O O . LYS A 1 99 ? 3.644 11.239 -2.649 1.00 91.00 99 LYS A O 1
ATOM 764 N N . ARG A 1 100 ? 4.698 10.036 -4.225 1.00 95.00 100 ARG A N 1
ATOM 765 C CA . ARG A 1 100 ? 3.579 10.030 -5.178 1.00 95.00 100 ARG A CA 1
ATOM 766 C C . ARG A 1 100 ? 2.423 9.169 -4.679 1.00 95.00 100 ARG A C 1
ATOM 768 O O . ARG A 1 100 ? 1.284 9.620 -4.736 1.00 95.00 100 ARG A O 1
ATOM 775 N N . LEU A 1 101 ? 2.717 7.990 -4.127 1.00 93.62 101 LEU A N 1
ATOM 776 C CA . LEU A 1 101 ? 1.716 7.116 -3.510 1.00 93.62 101 LEU A CA 1
ATOM 777 C C . LEU A 1 101 ? 1.039 7.790 -2.304 1.00 93.62 101 LEU A C 1
ATOM 779 O O . LEU A 1 101 ? -0.190 7.808 -2.214 1.00 93.62 101 LEU A O 1
ATOM 783 N N . ALA A 1 102 ? 1.812 8.435 -1.427 1.00 90.69 102 ALA A N 1
ATOM 784 C CA . ALA A 1 102 ? 1.261 9.204 -0.312 1.00 90.69 102 ALA A CA 1
ATOM 785 C C . ALA A 1 102 ? 0.299 10.306 -0.801 1.00 90.69 102 ALA A C 1
ATOM 787 O O . ALA A 1 102 ? -0.837 10.394 -0.335 1.00 90.69 102 ALA A O 1
ATOM 788 N N . ALA A 1 103 ? 0.700 11.072 -1.824 1.00 91.19 103 ALA A N 1
ATOM 789 C CA . ALA A 1 103 ? -0.097 12.171 -2.378 1.00 91.19 103 ALA A CA 1
ATOM 790 C C . ALA A 1 103 ? -1.438 11.734 -3.005 1.00 91.19 103 ALA A C 1
ATOM 792 O O . ALA A 1 103 ? -2.358 12.545 -3.134 1.00 91.19 103 ALA A O 1
ATOM 793 N N . ILE A 1 104 ? -1.577 10.466 -3.407 1.00 93.94 104 ILE A N 1
ATOM 794 C CA . ILE A 1 104 ? -2.840 9.915 -3.930 1.00 93.94 104 ILE A CA 1
ATOM 795 C C . ILE A 1 104 ? -3.694 9.236 -2.850 1.00 93.94 104 ILE A C 1
ATOM 797 O O . ILE A 1 104 ? -4.776 8.734 -3.162 1.00 93.94 104 ILE A O 1
ATOM 801 N N . GLY A 1 105 ? -3.265 9.275 -1.585 1.00 89.31 105 GLY A N 1
ATOM 80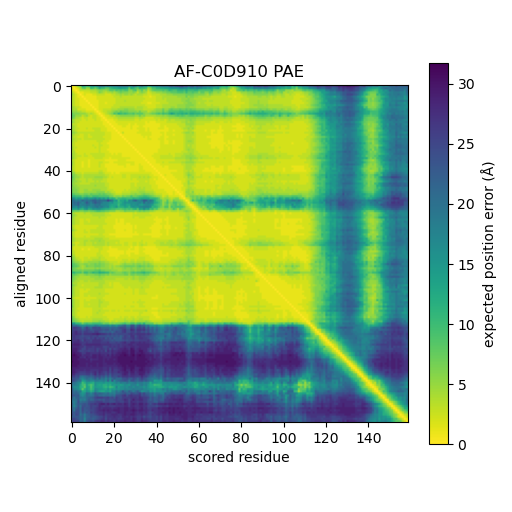2 C CA . GLY A 1 105 ? -4.029 8.787 -0.441 1.00 89.31 105 GLY A CA 1
ATOM 803 C C . GLY A 1 105 ? -3.640 7.408 0.074 1.00 89.31 105 GLY A C 1
ATOM 804 O O . GLY A 1 105 ? -4.400 6.847 0.861 1.00 89.31 105 GLY A O 1
ATOM 805 N N . VAL A 1 106 ? -2.502 6.862 -0.354 1.00 91.75 106 VAL A N 1
ATOM 806 C CA . VAL A 1 106 ? -1.928 5.660 0.259 1.00 91.75 106 VAL A CA 1
ATOM 807 C C . VAL A 1 106 ? -1.402 6.022 1.643 1.00 91.75 106 VAL A C 1
ATOM 809 O O . VAL A 1 106 ? -0.691 7.010 1.809 1.00 91.75 106 VAL A O 1
ATOM 812 N N . THR A 1 107 ? -1.759 5.221 2.641 1.00 89.19 107 THR A N 1
ATOM 813 C CA . THR A 1 107 ? -1.440 5.482 4.055 1.00 89.19 107 THR A CA 1
ATOM 814 C C . THR A 1 107 ? -0.288 4.633 4.581 1.00 89.19 107 THR A C 1
ATOM 816 O O . THR A 1 107 ? 0.282 4.951 5.619 1.00 89.19 107 THR A O 1
ATOM 819 N N . ALA A 1 108 ? 0.084 3.566 3.875 1.00 91.19 108 ALA A N 1
ATOM 820 C CA . ALA A 1 108 ? 1.238 2.738 4.203 1.00 91.19 108 ALA A CA 1
ATOM 821 C C . ALA A 1 108 ? 1.838 2.125 2.934 1.00 91.19 108 ALA A C 1
ATOM 823 O O . ALA A 1 108 ? 1.129 1.876 1.963 1.00 91.19 108 ALA A O 1
ATOM 824 N N . ILE A 1 109 ? 3.139 1.878 2.943 1.00 90.81 109 ILE A N 1
ATOM 825 C CA . ILE A 1 109 ? 3.850 1.193 1.865 1.00 90.81 109 ILE A CA 1
ATOM 826 C C . ILE A 1 109 ? 4.607 0.028 2.478 1.00 90.81 109 ILE A C 1
ATOM 828 O O . ILE A 1 109 ? 5.290 0.211 3.484 1.00 90.81 109 ILE A O 1
ATOM 832 N N . GLN A 1 110 ? 4.487 -1.144 1.868 1.00 88.56 110 GLN A N 1
ATOM 833 C CA . GLN A 1 110 ? 5.311 -2.302 2.168 1.00 88.56 110 GLN A CA 1
ATOM 834 C C . GLN A 1 110 ? 6.365 -2.441 1.071 1.00 88.56 110 GLN A C 1
ATOM 836 O O . GLN A 1 110 ? 6.036 -2.454 -0.112 1.00 88.56 110 GLN A O 1
ATOM 841 N N . MET A 1 111 ? 7.627 -2.516 1.482 1.00 84.69 111 MET A N 1
ATOM 842 C CA . MET A 1 111 ? 8.781 -2.687 0.601 1.00 84.69 111 MET A CA 1
ATOM 843 C C . MET A 1 111 ? 9.605 -3.890 1.053 1.00 84.69 111 MET A C 1
ATOM 845 O O . MET A 1 111 ? 9.702 -4.138 2.252 1.00 84.69 111 MET A O 1
ATOM 849 N N . GLU A 1 112 ? 10.184 -4.631 0.122 1.00 78.50 112 GLU A N 1
ATOM 850 C CA . GLU A 1 112 ? 11.025 -5.800 0.371 1.00 78.50 112 GLU A CA 1
ATOM 851 C C . GLU A 1 112 ? 12.509 -5.441 0.265 1.00 78.50 112 GLU A C 1
ATOM 853 O O . GLU A 1 112 ? 12.913 -4.573 -0.509 1.00 78.50 112 GLU A O 1
ATOM 858 N N . ASP A 1 113 ? 13.345 -6.158 1.014 1.00 70.81 113 ASP A N 1
ATOM 859 C CA . ASP A 1 113 ? 14.804 -6.109 0.901 1.00 70.81 113 ASP A CA 1
ATOM 860 C C . ASP A 1 113 ? 15.353 -6.994 -0.238 1.00 70.81 113 ASP A C 1
ATOM 862 O O . ASP A 1 113 ? 16.543 -7.320 -0.273 1.00 70.81 113 ASP A O 1
ATOM 866 N N . ALA A 1 114 ? 14.494 -7.362 -1.196 1.00 59.44 114 ALA A N 1
ATOM 867 C CA . ALA A 1 114 ? 14.833 -8.189 -2.343 1.00 59.44 114 ALA A CA 1
ATOM 868 C C . ALA A 1 114 ? 15.733 -7.414 -3.317 1.00 59.44 114 ALA A C 1
ATOM 870 O O . ALA A 1 114 ? 15.343 -6.463 -3.986 1.00 59.44 114 ALA A O 1
ATOM 871 N N . SER A 1 115 ? 17.002 -7.798 -3.383 1.00 53.44 115 SER A N 1
ATOM 872 C CA . SER A 1 115 ? 17.992 -7.126 -4.214 1.00 53.44 115 SER A CA 1
ATOM 873 C C . SER A 1 115 ? 17.950 -7.621 -5.665 1.00 53.44 115 SER A C 1
ATOM 875 O O . SER A 1 115 ? 18.851 -8.353 -6.078 1.00 53.44 115 SER A O 1
ATOM 877 N N . SER A 1 116 ? 16.996 -7.180 -6.487 1.00 51.88 116 SER A N 1
ATOM 878 C CA . SER A 1 116 ? 17.178 -7.308 -7.946 1.00 51.88 116 SER A CA 1
ATOM 879 C C . SER A 1 116 ? 18.240 -6.317 -8.460 1.00 51.88 116 SER A C 1
ATOM 881 O O . SER A 1 116 ? 18.894 -6.564 -9.476 1.00 51.88 116 SER A O 1
ATOM 883 N N . TYR A 1 117 ? 18.495 -5.219 -7.724 1.00 48.66 117 TYR A N 1
ATOM 884 C CA . TYR A 1 117 ? 19.421 -4.147 -8.139 1.00 48.66 117 TYR A CA 1
ATOM 885 C C . TYR A 1 117 ? 20.394 -3.612 -7.066 1.00 48.66 117 TYR A C 1
ATOM 887 O O . TYR A 1 117 ? 21.103 -2.642 -7.334 1.00 48.66 117 TYR A O 1
ATOM 895 N N . GLY A 1 118 ? 20.483 -4.235 -5.883 1.00 45.38 118 GLY A N 1
ATOM 896 C CA . GLY A 1 118 ? 21.548 -3.951 -4.901 1.00 45.38 118 GLY A CA 1
ATOM 897 C C . GLY A 1 118 ? 21.487 -2.571 -4.228 1.00 45.38 118 GLY A C 1
ATOM 898 O O . GLY A 1 118 ? 22.524 -1.958 -3.979 1.00 45.38 118 GLY A O 1
ATOM 899 N N . ILE A 1 119 ? 20.284 -2.053 -3.957 1.00 49.59 119 ILE A N 1
ATOM 900 C CA . ILE A 1 119 ? 20.093 -0.730 -3.328 1.00 49.59 119 ILE A CA 1
ATOM 901 C C . ILE A 1 119 ? 20.445 -0.746 -1.833 1.00 49.59 119 ILE A C 1
ATOM 903 O O . ILE A 1 119 ? 20.882 0.269 -1.288 1.00 49.59 119 ILE A O 1
ATOM 907 N N . LEU A 1 120 ? 20.308 -1.902 -1.183 1.00 44.44 120 LEU A N 1
ATOM 908 C CA . LEU A 1 120 ? 20.795 -2.136 0.171 1.00 44.44 120 LEU A CA 1
ATOM 909 C C . LEU A 1 120 ? 22.174 -2.817 0.093 1.00 44.44 120 LEU A C 1
ATOM 911 O O . LEU A 1 120 ? 22.337 -3.751 -0.695 1.00 44.44 120 LEU A O 1
ATOM 915 N N . PRO A 1 121 ? 23.183 -2.365 0.863 1.00 42.78 121 PRO A N 1
ATOM 916 C CA . PRO A 1 121 ? 24.496 -3.000 0.857 1.00 42.78 121 PRO A CA 1
ATOM 917 C C . PRO A 1 121 ? 24.391 -4.452 1.345 1.00 42.78 121 PRO A C 1
ATOM 919 O O . PRO A 1 121 ? 23.638 -4.737 2.281 1.00 42.78 121 PRO A O 1
ATOM 922 N N . GLU A 1 122 ? 25.174 -5.360 0.749 1.00 39.03 122 GLU A N 1
ATOM 923 C CA . GLU A 1 122 ? 25.350 -6.724 1.265 1.00 39.03 122 GLU A CA 1
ATOM 924 C C . GLU A 1 122 ? 25.754 -6.644 2.751 1.00 39.03 122 GLU A C 1
ATOM 926 O O . GLU A 1 122 ? 26.851 -6.195 3.083 1.00 39.03 122 GLU A O 1
ATOM 931 N N . GLY A 1 123 ? 24.841 -7.020 3.655 1.00 38.47 123 GLY A N 1
ATOM 932 C CA . GLY A 1 123 ? 25.035 -6.930 5.111 1.00 38.47 123 GLY A CA 1
ATOM 933 C C . GLY A 1 123 ? 24.137 -5.937 5.864 1.00 38.47 123 GLY A C 1
ATOM 934 O O . GLY A 1 123 ? 24.213 -5.897 7.088 1.00 38.47 123 GLY A O 1
ATOM 935 N N . ALA A 1 124 ? 23.264 -5.178 5.190 1.00 40.88 124 ALA A N 1
ATOM 936 C CA . ALA A 1 124 ? 22.136 -4.498 5.853 1.00 40.88 124 ALA A CA 1
ATOM 937 C C . ALA A 1 124 ? 20.987 -5.466 6.210 1.00 40.88 124 ALA A C 1
ATOM 939 O 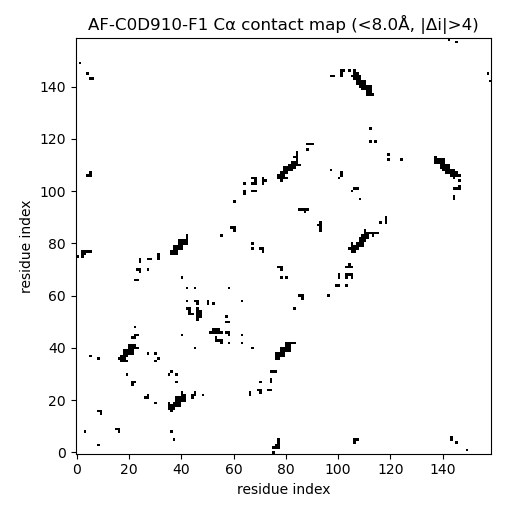O . ALA A 1 124 ? 20.136 -5.146 7.037 1.00 40.88 124 ALA A O 1
ATOM 940 N N . VAL A 1 125 ? 21.000 -6.656 5.606 1.00 40.62 125 VAL A N 1
ATOM 941 C CA . VAL A 1 125 ? 20.115 -7.779 5.920 1.00 40.62 125 VAL A CA 1
ATOM 942 C C . VAL A 1 125 ? 20.680 -8.504 7.140 1.00 40.62 125 VAL A C 1
ATOM 944 O O . VAL A 1 125 ? 21.819 -8.983 7.110 1.00 40.62 125 VAL A O 1
ATOM 947 N N . LEU A 1 126 ? 19.895 -8.598 8.216 1.00 30.88 126 LEU A N 1
ATOM 948 C CA . LEU A 1 126 ? 20.208 -9.472 9.345 1.00 30.88 126 LEU A CA 1
ATOM 949 C C . LEU A 1 126 ? 20.197 -10.921 8.835 1.00 30.88 126 LEU A C 1
ATOM 951 O O . LEU A 1 126 ? 19.145 -11.533 8.689 1.00 30.88 126 LEU A O 1
ATOM 955 N N . ARG A 1 127 ? 21.377 -11.463 8.514 1.00 30.94 127 ARG A N 1
ATOM 956 C CA . ARG A 1 127 ? 21.544 -12.883 8.193 1.00 30.94 127 ARG A CA 1
ATOM 957 C C . ARG A 1 127 ? 21.239 -13.711 9.437 1.00 30.94 127 ARG A C 1
ATOM 959 O O . ARG A 1 127 ? 22.049 -13.728 10.360 1.00 30.94 127 ARG A O 1
ATOM 966 N N . GLU A 1 128 ? 20.152 -14.469 9.415 1.00 35.81 128 GLU A N 1
ATOM 967 C CA . GLU A 1 128 ? 20.061 -15.684 10.217 1.00 35.81 128 GLU A CA 1
ATOM 968 C C . GLU A 1 128 ? 20.290 -16.908 9.330 1.00 35.81 128 GLU A C 1
ATOM 970 O O . GLU A 1 128 ? 19.614 -17.098 8.326 1.00 35.81 128 GLU A O 1
ATOM 975 N N . GLY A 1 129 ? 21.262 -17.723 9.749 1.00 32.22 129 GLY A N 1
ATOM 976 C CA . GLY A 1 129 ? 21.282 -19.171 9.555 1.00 32.22 129 GLY A CA 1
ATOM 977 C C . GLY A 1 129 ? 21.461 -19.692 8.131 1.00 32.22 129 GLY A C 1
ATOM 978 O O . GLY A 1 129 ? 20.547 -19.685 7.318 1.00 32.22 129 GLY A O 1
ATOM 979 N N . GLU A 1 130 ? 22.618 -20.301 7.870 1.00 37.22 130 GLU A N 1
ATOM 980 C CA . GLU A 1 130 ? 22.757 -21.284 6.796 1.00 37.22 130 GLU A CA 1
ATOM 981 C C . GLU A 1 130 ? 21.720 -22.410 6.985 1.00 37.22 130 GLU A C 1
ATOM 983 O O . GLU A 1 130 ? 21.864 -23.278 7.844 1.00 37.22 130 GLU A O 1
ATOM 988 N N . GLY A 1 131 ? 20.658 -22.388 6.184 1.00 27.42 131 GLY A N 1
ATOM 989 C CA . GLY A 1 131 ? 19.639 -23.431 6.129 1.00 27.42 131 GLY A CA 1
ATOM 990 C C . GLY A 1 131 ? 18.982 -23.416 4.757 1.00 27.42 131 GLY A C 1
ATOM 991 O O . GLY A 1 131 ? 18.183 -22.540 4.454 1.00 27.42 131 GLY A O 1
ATOM 992 N N . GLY A 1 132 ? 19.379 -24.346 3.889 1.00 29.62 132 GLY A N 1
ATOM 993 C CA . GLY A 1 132 ? 18.888 -24.417 2.517 1.00 29.62 132 GLY A CA 1
ATOM 994 C C . GLY A 1 132 ? 17.385 -24.696 2.412 1.00 29.62 132 GLY A C 1
ATOM 995 O O . GLY A 1 132 ? 16.852 -25.531 3.138 1.00 29.62 132 GLY A O 1
ATOM 996 N N . GLY A 1 133 ? 16.750 -24.065 1.419 1.00 25.48 133 GLY A N 1
ATOM 997 C CA . GLY A 1 133 ? 15.473 -24.495 0.845 1.00 25.48 133 GLY A CA 1
ATOM 998 C C . GLY A 1 133 ? 14.374 -23.429 0.814 1.00 25.48 133 GLY A C 1
ATOM 999 O O . GLY A 1 133 ? 13.789 -23.132 1.842 1.00 25.48 133 GLY A O 1
ATOM 1000 N N . GLY A 1 134 ? 14.025 -22.982 -0.402 1.00 26.25 134 GLY A N 1
ATOM 1001 C CA . GLY A 1 134 ? 12.693 -22.470 -0.765 1.00 26.25 134 GLY A CA 1
ATOM 1002 C C . GLY A 1 134 ? 12.391 -21.004 -0.430 1.00 26.25 134 GLY A C 1
ATOM 1003 O O . GLY A 1 134 ? 12.565 -20.591 0.704 1.00 26.25 134 GLY A O 1
ATOM 1004 N N . CYS A 1 135 ? 11.907 -20.251 -1.432 1.00 29.19 135 CYS A N 1
ATOM 1005 C CA . CYS A 1 135 ? 11.150 -18.991 -1.314 1.00 29.19 135 CYS A CA 1
ATOM 1006 C C . CYS A 1 135 ? 11.459 -18.152 -0.059 1.00 29.19 135 CYS A C 1
ATOM 1008 O O . CYS A 1 135 ? 10.719 -18.200 0.922 1.00 29.19 135 CYS A O 1
ATOM 1010 N N . ALA A 1 136 ? 12.529 -17.356 -0.097 1.00 29.69 136 ALA A N 1
ATOM 1011 C CA . ALA A 1 136 ? 12.738 -16.325 0.910 1.00 29.69 136 ALA A CA 1
ATOM 1012 C C . ALA A 1 136 ? 11.657 -15.243 0.730 1.00 29.69 136 ALA A C 1
ATOM 1014 O O . ALA A 1 136 ? 11.759 -14.405 -0.160 1.00 29.69 136 ALA A O 1
ATOM 1015 N N . GLN A 1 137 ? 10.596 -15.308 1.536 1.00 33.69 137 GLN A N 1
ATOM 1016 C CA . GLN A 1 137 ? 9.719 -14.168 1.800 1.00 33.69 137 GLN A CA 1
ATOM 1017 C C . GLN A 1 137 ? 10.585 -13.069 2.424 1.00 33.69 137 GLN A C 1
ATOM 1019 O O . GLN A 1 137 ? 11.079 -13.240 3.539 1.00 33.69 137 GLN A O 1
ATOM 1024 N N . GLY A 1 138 ? 10.820 -11.997 1.664 1.00 31.66 138 GLY A N 1
ATOM 1025 C CA . GLY A 1 138 ? 11.619 -10.849 2.083 1.00 31.66 138 GLY A CA 1
ATOM 1026 C C . GLY A 1 138 ? 11.042 -10.180 3.327 1.00 31.66 138 GLY A C 1
ATOM 1027 O O . GLY A 1 138 ? 9.836 -10.228 3.593 1.00 31.66 138 GLY A O 1
ATOM 1028 N N . TYR A 1 139 ? 11.909 -9.557 4.119 1.00 31.39 139 TYR A N 1
ATOM 1029 C CA . TYR A 1 139 ? 11.467 -8.785 5.272 1.00 31.39 139 TYR A CA 1
ATOM 1030 C C . TYR A 1 139 ? 10.797 -7.502 4.761 1.00 31.39 139 TYR A C 1
ATOM 1032 O O . TYR A 1 139 ? 11.434 -6.665 4.128 1.00 31.39 139 TYR A O 1
ATOM 1040 N N . GLY A 1 140 ? 9.496 -7.348 5.021 1.00 39.59 140 GLY A N 1
ATOM 1041 C CA . GLY A 1 140 ? 8.738 -6.167 4.612 1.00 39.59 140 GLY A CA 1
ATOM 1042 C C . GLY A 1 140 ? 8.994 -4.966 5.529 1.00 39.59 140 GLY A C 1
ATOM 1043 O O . GLY A 1 140 ? 8.581 -4.985 6.690 1.00 39.59 140 GLY A O 1
ATOM 1044 N N . LEU A 1 141 ? 9.617 -3.897 5.026 1.00 48.22 141 LEU A N 1
ATOM 1045 C CA . LEU A 1 141 ? 9.624 -2.596 5.695 1.00 48.22 141 LEU A CA 1
ATOM 1046 C C . LEU A 1 141 ? 8.274 -1.910 5.461 1.00 48.22 141 LEU A C 1
ATOM 1048 O O . LEU A 1 141 ? 7.919 -1.598 4.325 1.00 48.22 141 LEU A O 1
ATOM 1052 N N . TYR A 1 142 ? 7.543 -1.645 6.545 1.00 56.69 142 TYR A N 1
ATOM 1053 C CA . TYR A 1 142 ? 6.322 -0.844 6.512 1.00 56.69 142 TYR A CA 1
ATOM 1054 C C . TYR A 1 142 ? 6.654 0.628 6.746 1.00 56.69 142 TYR A C 1
ATOM 1056 O O . TYR A 1 142 ? 6.912 1.052 7.872 1.00 56.69 142 TYR A O 1
ATOM 1064 N N . LEU A 1 143 ? 6.606 1.417 5.678 1.00 58.41 143 LEU A N 1
ATOM 1065 C CA . LEU A 1 143 ? 6.694 2.869 5.746 1.00 58.41 143 LEU A CA 1
ATOM 1066 C C . LEU A 1 143 ? 5.283 3.438 5.898 1.00 58.41 143 LEU A C 1
ATOM 1068 O O . LEU A 1 143 ? 4.465 3.378 4.978 1.00 58.41 143 LEU A O 1
ATOM 1072 N N . ASN A 1 144 ? 4.983 4.006 7.065 1.00 52.59 144 ASN A N 1
ATOM 1073 C CA . ASN A 1 144 ? 3.739 4.741 7.266 1.00 52.59 144 ASN A CA 1
ATOM 1074 C C . ASN A 1 144 ? 3.769 6.012 6.401 1.00 52.59 144 ASN A C 1
ATOM 1076 O O . ASN A 1 144 ? 4.556 6.927 6.650 1.00 52.59 144 ASN A O 1
ATOM 1080 N N . CYS A 1 145 ? 2.903 6.083 5.392 1.00 48.78 145 CYS A N 1
ATOM 1081 C CA . CYS A 1 145 ? 2.780 7.255 4.536 1.00 48.78 145 CYS A CA 1
ATOM 1082 C C . CYS A 1 145 ? 1.901 8.284 5.240 1.00 48.78 145 CYS A C 1
ATOM 1084 O O . CYS A 1 145 ? 0.676 8.264 5.139 1.00 48.78 145 CYS A O 1
ATOM 1086 N N . ALA A 1 146 ? 2.526 9.185 5.991 1.00 37.06 146 ALA A N 1
ATOM 1087 C CA . ALA A 1 146 ? 1.825 10.335 6.534 1.00 37.06 146 ALA A CA 1
ATOM 1088 C C . ALA A 1 146 ? 1.560 11.356 5.410 1.00 37.06 146 ALA A C 1
ATOM 1090 O O . ALA A 1 146 ? 2.434 12.153 5.082 1.00 37.06 146 ALA A O 1
ATOM 1091 N N . ASP A 1 147 ? 0.352 11.355 4.837 1.00 35.09 147 ASP A N 1
ATOM 1092 C CA . ASP A 1 147 ? -0.238 12.569 4.260 1.00 35.09 147 ASP A CA 1
ATOM 1093 C C . ASP A 1 147 ? -1.521 12.915 5.028 1.00 35.09 147 ASP A C 1
ATOM 1095 O O . ASP A 1 147 ? -2.557 12.248 4.931 1.00 35.09 147 ASP A O 1
ATOM 1099 N N . GLN A 1 148 ? -1.404 13.939 5.874 1.00 34.66 148 GLN A N 1
ATOM 1100 C CA . GLN A 1 148 ? -2.444 14.443 6.761 1.00 34.66 148 GLN A CA 1
ATOM 1101 C C . GLN A 1 148 ? -3.514 15.178 5.948 1.00 34.66 148 GLN A C 1
ATOM 1103 O O . GLN A 1 148 ? -3.579 16.408 5.934 1.00 34.66 148 GLN A O 1
ATOM 1108 N N . ARG A 1 149 ? -4.428 14.450 5.299 1.00 31.67 149 ARG A N 1
ATOM 1109 C CA . ARG A 1 149 ? -5.665 15.074 4.805 1.00 31.67 149 ARG A CA 1
ATOM 1110 C C . ARG A 1 149 ? -6.565 15.450 5.991 1.00 31.67 149 ARG A C 1
ATOM 1112 O O . ARG A 1 149 ? -7.489 14.724 6.340 1.00 31.67 149 ARG A O 1
ATOM 1119 N N . GLY A 1 150 ? -6.297 16.619 6.581 1.00 34.16 150 GLY A N 1
ATOM 1120 C CA . GLY A 1 150 ? -7.239 17.371 7.419 1.00 34.16 150 GLY A CA 1
ATOM 1121 C C . GLY A 1 150 ? -7.000 17.403 8.933 1.00 34.16 150 GLY A C 1
ATOM 1122 O O . GLY A 1 150 ? -7.912 17.814 9.646 1.00 34.16 150 GLY A O 1
ATOM 1123 N N . CYS A 1 151 ? -5.825 17.029 9.442 1.00 31.53 151 CYS A N 1
ATOM 1124 C CA . CYS A 1 151 ? -5.480 17.245 10.853 1.00 31.53 151 CYS A CA 1
ATOM 1125 C C . CYS A 1 151 ? -4.333 18.245 10.954 1.00 31.53 151 CYS A C 1
ATOM 1127 O O . CYS A 1 151 ? -3.378 18.151 10.195 1.00 31.53 151 CYS A O 1
ATOM 1129 N N . GLY A 1 152 ? -4.492 19.230 11.840 1.00 30.84 152 GLY A N 1
ATOM 1130 C CA . GLY A 1 152 ? -3.519 20.291 12.059 1.00 30.84 152 GLY A CA 1
ATOM 1131 C C . GLY A 1 152 ? -2.147 19.764 12.463 1.00 30.84 152 GLY A C 1
ATOM 1132 O O . GLY A 1 152 ? -2.021 18.656 12.985 1.00 30.84 152 GLY A O 1
ATOM 1133 N N . ASP A 1 153 ? -1.157 20.612 12.202 1.00 33.72 153 ASP A N 1
ATOM 1134 C CA . ASP A 1 153 ? 0.261 20.423 12.466 1.00 33.72 153 ASP A CA 1
ATOM 1135 C C . ASP A 1 153 ? 0.524 19.700 13.794 1.00 33.72 153 ASP A C 1
ATOM 1137 O O . ASP A 1 153 ? 0.405 20.271 14.879 1.00 33.72 153 ASP A O 1
ATOM 1141 N N . HIS A 1 154 ? 0.937 18.440 13.697 1.00 35.31 154 HIS A N 1
ATOM 1142 C CA . HIS A 1 154 ? 1.658 17.768 14.7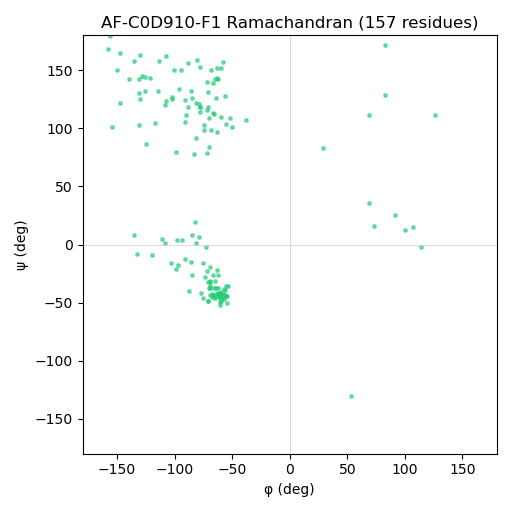64 1.00 35.31 154 HIS A CA 1
ATOM 1143 C C . HIS A 1 154 ? 2.886 17.096 14.165 1.00 35.31 154 HIS A C 1
ATOM 1145 O O . HIS A 1 154 ? 2.800 16.054 13.514 1.00 35.31 154 HIS A O 1
ATOM 1151 N N . ASP A 1 155 ? 4.019 17.761 14.395 1.00 32.25 155 ASP A N 1
ATOM 1152 C CA . ASP A 1 155 ? 5.377 17.266 14.228 1.00 32.25 155 ASP A CA 1
ATOM 1153 C C . ASP A 1 155 ? 5.533 15.911 14.930 1.00 32.25 155 ASP A C 1
ATOM 1155 O O . ASP A 1 155 ? 5.679 15.821 16.150 1.00 32.25 155 ASP A O 1
ATOM 1159 N N . GLY A 1 156 ? 5.492 14.839 14.146 1.00 29.72 156 GLY A N 1
ATOM 1160 C CA . GLY A 1 156 ? 5.918 13.506 14.551 1.00 29.72 156 GLY A CA 1
ATOM 1161 C C . GLY A 1 156 ? 7.024 13.030 13.612 1.00 29.72 156 GLY A C 1
ATOM 1162 O O . GLY A 1 156 ? 6.971 13.340 12.419 1.00 29.72 156 GLY A O 1
ATOM 1163 N N . PRO A 1 157 ? 8.042 12.304 14.108 1.00 24.78 157 PRO A N 1
ATOM 1164 C CA . PRO A 1 157 ? 9.159 11.888 13.278 1.00 24.78 157 PRO A CA 1
ATOM 1165 C C . PRO A 1 157 ? 8.676 10.943 12.173 1.00 24.78 157 PRO A C 1
ATOM 1167 O O . PRO A 1 157 ? 8.034 9.923 12.433 1.00 24.78 157 PRO A O 1
ATOM 1170 N N . VAL A 1 158 ? 9.008 11.311 10.937 1.00 30.44 158 VAL A N 1
ATOM 1171 C CA . VAL A 1 158 ? 8.988 10.427 9.773 1.00 30.44 158 VAL A CA 1
ATOM 1172 C C . VAL A 1 1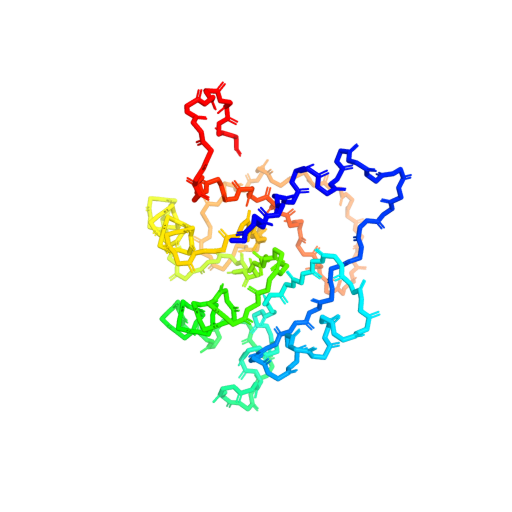58 ? 10.210 9.522 9.921 1.00 30.44 158 VAL A C 1
ATOM 1174 O O . VAL A 1 158 ? 11.336 9.987 9.747 1.00 30.44 158 VAL A O 1
ATOM 1177 N N . LEU A 1 159 ? 9.987 8.277 10.339 1.00 30.30 159 LEU A N 1
ATOM 1178 C CA . LEU A 1 159 ? 10.970 7.195 10.258 1.00 30.30 159 LEU A CA 1
ATOM 1179 C C . LEU A 1 159 ? 10.610 6.315 9.065 1.00 30.30 159 LEU A C 1
ATOM 1181 O O . LEU A 1 159 ? 9.410 5.967 8.962 1.00 30.30 159 LEU A O 1
#

Organism: NCBI:txid518636

Foldseek 3Di:
DDEDFPVCVVVVDPDDQDAAEDQAQVRLVVCVVVPHQHYEHELQVVCCVPPVHRDSLPDALVSQLVRLLRNQVNHRHAYEYEQEQHRDQEPVVRVVSLVSSLVSRHQKYWYFPDPPRCRDPPPVDPDDDDDDDDDDPGDIDIQGSDDDPPDDDDDDDRD

Secondary structure (DSSP, 8-state):
-PPPPHHHHHHH-SSPPP--EESSHHHHHHHHHHT-S-EEE-HHHHHHHHHS---GGGS-HHHHHHHHHHHHHH-SS-EEEE-TT-S-SSHHHHHHHHHHHHHTT--EEEEE---SS--S-TTSS--------S-----EEEEE----SS---------

InterPro domains:
  IPR015813 Pyruvate/Phosphoenolpyruvate kinase-like domain superfamily [SSF51621] (4-115)
  IPR040442 Pyruvate kinase-like domain superfamily [G3DSA:3.20.20.60] (2-136)

Mean predicted aligned error: 11.07 Å

Radius of gyration: 16.18 Å; Cα contacts (8 Å, |Δi|>4): 234; chains: 1; bounding box: 44×45×39 Å

pLDDT: mean 74.29, std 24.8, range [24.78, 97.88]

Solvent-accessible surface area (backbone atoms only — not comparable to full-atom values): 9556 Å² total; per-residue (Å²): 134,87,60,64,50,62,67,55,55,54,76,74,39,100,59,88,83,66,59,53,74,24,60,49,59,66,50,45,48,51,44,54,71,77,62,52,75,35,33,25,39,32,42,39,52,32,14,32,74,77,71,73,40,84,39,60,88,72,52,53,62,68,59,51,51,54,49,51,34,49,34,41,68,75,47,77,52,33,30,29,35,44,49,47,57,53,90,45,83,40,73,71,52,40,52,49,51,52,51,52,40,22,76,44,50,31,32,26,36,35,33,32,75,56,65,91,70,59,79,64,60,96,74,76,61,85,83,76,73,99,71,89,80,77,85,81,79,54,65,65,49,73,39,69,32,86,58,73,90,83,63,78,94,69,97,66,86,88,114